Protein AF-A0A2V8E7Y7-F1 (afdb_monomer)

Foldseek 3Di:
DADPDDPDPVCVCVQCCLQFVDDLLVLCVPVVSVVLCLDPLLLLLLVQLLVLLLPDAQDALVNVVVSLVSSCVVRVDDDCSNVQSLCCQQRVDSDHDDCNPVQNVLRVQQPDDPPPPDHHGDHRNRSSVNNNVSSVPD

Structure (mmCIF, N/CA/C/O backbone):
data_AF-A0A2V8E7Y7-F1
#
_entry.id   AF-A0A2V8E7Y7-F1
#
loop_
_atom_site.group_PDB
_atom_site.id
_atom_site.type_symbol
_atom_site.label_atom_id
_atom_site.label_alt_id
_atom_site.label_comp_id
_atom_site.label_asym_id
_atom_site.label_entity_id
_atom_site.label_seq_id
_atom_site.pdbx_PDB_ins_code
_atom_site.Cartn_x
_atom_site.Cartn_y
_atom_site.Cartn_z
_atom_site.occupancy
_atom_site.B_iso_or_equiv
_atom_site.auth_seq_id
_atom_site.auth_comp_id
_atom_site.auth_asym_id
_atom_site.auth_atom_id
_atom_site.pdbx_PDB_model_num
ATOM 1 N N . MET A 1 1 ? -3.617 20.555 -4.715 1.00 31.09 1 MET A N 1
ATOM 2 C CA . MET A 1 1 ? -3.526 20.133 -6.127 1.00 31.09 1 MET A CA 1
ATOM 3 C C . MET A 1 1 ? -2.403 19.117 -6.220 1.00 31.09 1 MET A C 1
ATOM 5 O O . MET A 1 1 ? -1.253 19.508 -6.104 1.00 31.09 1 MET A O 1
ATOM 9 N N . ALA A 1 2 ? -2.713 17.821 -6.276 1.00 35.59 2 ALA A N 1
ATOM 10 C CA . ALA A 1 2 ? -1.677 16.796 -6.385 1.00 35.59 2 ALA A CA 1
ATOM 11 C C . ALA A 1 2 ? -1.238 16.724 -7.851 1.00 35.59 2 ALA A C 1
ATOM 13 O O . ALA A 1 2 ? -1.937 16.152 -8.683 1.00 35.59 2 ALA A O 1
ATOM 14 N N . THR A 1 3 ? -0.125 17.373 -8.180 1.00 45.22 3 THR A N 1
ATOM 15 C CA . THR A 1 3 ? 0.449 17.376 -9.525 1.00 45.22 3 THR A CA 1
ATOM 16 C C . THR A 1 3 ? 0.878 15.951 -9.899 1.00 45.22 3 THR A C 1
ATOM 18 O O . THR A 1 3 ? 1.788 15.335 -9.331 1.00 45.22 3 THR A O 1
ATOM 21 N N . SER A 1 4 ? 0.129 15.368 -10.832 1.00 62.03 4 SER A N 1
ATOM 22 C CA . SER A 1 4 ? 0.457 14.114 -11.512 1.00 62.03 4 SER A CA 1
ATOM 23 C C . SER A 1 4 ? 1.466 14.320 -12.647 1.00 62.03 4 SER A C 1
ATOM 25 O O . SER A 1 4 ? 1.899 13.342 -13.249 1.00 62.03 4 SER A O 1
ATOM 27 N N . SER A 1 5 ? 1.846 15.568 -12.932 1.00 71.69 5 SER A N 1
ATOM 28 C CA . SER A 1 5 ? 2.769 15.938 -13.998 1.00 71.69 5 SER A CA 1
ATOM 29 C C . SER A 1 5 ? 4.213 16.014 -13.508 1.00 71.69 5 SER A C 1
ATOM 31 O O . SER A 1 5 ? 4.491 16.410 -12.377 1.00 71.69 5 SER A O 1
ATOM 33 N N . VAL A 1 6 ? 5.123 15.631 -14.397 1.00 82.06 6 VAL A N 1
ATOM 34 C CA . VAL A 1 6 ? 6.537 15.998 -14.347 1.00 82.06 6 VAL A CA 1
ATOM 35 C C . VAL A 1 6 ? 6.772 17.048 -15.427 1.00 82.06 6 VAL A C 1
ATOM 37 O O . VAL A 1 6 ? 6.193 16.951 -16.508 1.00 82.06 6 VAL A O 1
ATOM 40 N N . ASP A 1 7 ? 7.611 18.036 -15.146 1.00 88.81 7 ASP A N 1
ATOM 41 C CA . ASP A 1 7 ? 7.967 19.082 -16.110 1.00 88.81 7 ASP A CA 1
ATOM 42 C C . ASP A 1 7 ? 9.131 18.637 -17.005 1.00 88.81 7 ASP A C 1
ATOM 44 O O . ASP A 1 7 ? 9.327 19.154 -18.105 1.00 88.81 7 ASP A O 1
ATOM 48 N N . ARG A 1 8 ? 9.927 17.668 -16.533 1.00 91.12 8 ARG A N 1
ATOM 49 C CA . ARG A 1 8 ? 11.122 17.166 -17.216 1.00 91.12 8 ARG A CA 1
ATOM 50 C C . ARG A 1 8 ? 11.255 15.649 -17.075 1.00 91.12 8 ARG A C 1
ATOM 52 O O . ARG A 1 8 ? 10.859 15.065 -16.069 1.00 91.12 8 ARG A O 1
ATOM 59 N N . LEU A 1 9 ? 11.846 15.006 -18.085 1.00 90.06 9 LEU A N 1
ATOM 60 C CA . LEU A 1 9 ? 12.013 13.544 -18.124 1.00 90.06 9 LEU A CA 1
ATOM 61 C C . LEU A 1 9 ? 12.900 13.003 -16.994 1.00 90.06 9 LEU A C 1
ATOM 63 O O . LEU A 1 9 ? 12.674 11.898 -16.509 1.00 90.06 9 LEU A O 1
ATOM 67 N N . ASP A 1 10 ? 13.875 13.783 -16.537 1.00 92.12 10 ASP A N 1
ATOM 68 C CA . ASP A 1 10 ? 14.760 13.432 -15.421 1.00 92.12 10 ASP A CA 1
ATOM 69 C C . ASP A 1 10 ? 14.038 13.370 -14.062 1.00 92.12 10 ASP A C 1
ATOM 71 O O . ASP A 1 10 ? 14.548 12.765 -13.123 1.00 92.12 10 ASP A O 1
ATOM 75 N N . GLN A 1 11 ? 12.825 13.919 -13.954 1.00 89.25 11 GLN A N 1
ATOM 76 C CA . GLN A 1 11 ? 11.987 13.817 -12.755 1.00 89.25 11 GLN A CA 1
ATOM 77 C C . GLN A 1 11 ? 11.196 12.497 -12.694 1.00 89.25 11 GLN A C 1
ATOM 79 O O . GLN A 1 11 ? 10.685 12.127 -11.632 1.00 89.25 11 GLN A O 1
ATOM 84 N N . VAL A 1 12 ? 11.089 11.768 -13.812 1.00 88.50 12 VAL A N 1
ATOM 85 C CA . VAL A 1 12 ? 10.313 10.520 -13.906 1.00 88.50 12 VAL A CA 1
ATOM 86 C C . VAL A 1 12 ? 10.813 9.444 -12.932 1.00 88.50 12 VAL A C 1
ATOM 88 O O . VAL A 1 12 ? 9.967 8.884 -12.231 1.00 88.50 12 VAL A O 1
ATOM 91 N N . PRO A 1 13 ? 12.129 9.159 -12.803 1.00 89.50 13 PRO A N 1
ATOM 92 C CA . PRO A 1 13 ? 12.611 8.122 -11.890 1.00 89.50 13 PRO A CA 1
ATOM 93 C C . PRO A 1 13 ? 12.171 8.354 -10.441 1.00 89.50 13 PRO A C 1
ATOM 95 O O . PRO A 1 13 ? 11.552 7.479 -9.837 1.00 89.50 13 PRO A O 1
ATOM 98 N N . ALA A 1 14 ? 12.379 9.565 -9.915 1.00 87.19 14 ALA A N 1
ATOM 99 C CA . ALA A 1 14 ? 11.959 9.918 -8.558 1.00 87.19 14 ALA A CA 1
ATOM 100 C C . ALA A 1 14 ? 10.438 9.780 -8.375 1.00 87.19 14 ALA A C 1
ATOM 102 O O . ALA A 1 14 ? 9.961 9.349 -7.324 1.00 87.19 14 ALA A O 1
ATOM 103 N N . ARG A 1 15 ? 9.656 10.099 -9.415 1.00 85.06 15 ARG A N 1
ATOM 104 C CA . ARG A 1 15 ? 8.194 9.999 -9.374 1.00 85.06 15 ARG A CA 1
ATOM 105 C C . ARG A 1 15 ? 7.687 8.556 -9.394 1.00 85.06 15 ARG A C 1
ATOM 107 O O . ARG A 1 15 ? 6.654 8.278 -8.779 1.00 85.06 15 ARG A O 1
ATOM 114 N N . LEU A 1 16 ? 8.394 7.665 -10.088 1.00 88.88 16 LEU A N 1
ATOM 115 C CA . LEU A 1 16 ? 8.059 6.246 -10.221 1.00 88.88 16 LEU A CA 1
ATOM 116 C C . LEU A 1 16 ? 8.693 5.361 -9.142 1.00 88.88 16 LEU A C 1
ATOM 118 O O . LEU A 1 16 ? 8.319 4.195 -9.042 1.00 88.88 16 LEU A O 1
ATOM 122 N N . ALA A 1 17 ? 9.570 5.902 -8.290 1.00 88.94 17 ALA A N 1
ATOM 123 C CA . ALA A 1 17 ? 10.242 5.166 -7.216 1.00 88.94 17 ALA A CA 1
ATOM 124 C C . ALA A 1 17 ? 9.279 4.330 -6.349 1.00 88.94 17 ALA A C 1
ATOM 126 O O . ALA A 1 17 ? 9.607 3.219 -5.953 1.00 88.94 17 ALA A O 1
ATOM 127 N N . LEU A 1 18 ? 8.042 4.793 -6.115 1.00 89.44 18 LEU A N 1
ATOM 128 C CA . LEU A 1 18 ? 7.025 4.041 -5.352 1.00 89.44 18 LEU A CA 1
ATOM 129 C C . LEU A 1 18 ? 6.656 2.666 -5.954 1.00 89.44 18 LEU A C 1
ATOM 131 O O . LEU A 1 18 ? 6.120 1.803 -5.251 1.00 89.44 18 LEU A O 1
ATOM 135 N N . LEU A 1 19 ? 6.876 2.472 -7.257 1.00 93.06 19 LEU A N 1
ATOM 136 C CA . LEU A 1 19 ? 6.605 1.209 -7.940 1.00 93.06 19 LEU A CA 1
ATOM 137 C C . LEU A 1 19 ? 7.687 0.171 -7.626 1.00 93.06 19 LEU A C 1
ATOM 139 O O . LEU A 1 19 ? 7.348 -0.994 -7.431 1.00 93.06 19 LEU A O 1
ATOM 143 N N . PHE A 1 20 ? 8.945 0.600 -7.517 1.00 92.12 20 PHE A N 1
ATOM 144 C CA . PHE A 1 20 ? 10.111 -0.288 -7.456 1.00 92.12 20 PHE A CA 1
ATOM 145 C C . PHE A 1 20 ? 10.764 -0.363 -6.068 1.00 92.12 20 PHE A C 1
ATOM 147 O O . PHE A 1 20 ? 11.315 -1.396 -5.708 1.00 92.12 20 PHE A O 1
ATOM 154 N N . GLU A 1 21 ? 10.671 0.695 -5.263 1.00 91.06 21 GLU A N 1
ATOM 155 C CA . GLU A 1 21 ? 11.365 0.841 -3.973 1.00 91.06 21 GLU A CA 1
ATOM 156 C C . GLU A 1 21 ? 10.418 0.670 -2.774 1.00 91.06 21 GLU A C 1
ATOM 158 O O . GLU A 1 21 ? 10.531 1.349 -1.753 1.00 91.06 21 GLU A O 1
ATOM 163 N N . TYR A 1 22 ? 9.415 -0.197 -2.896 1.00 95.31 22 TYR A N 1
ATOM 164 C CA . TYR A 1 22 ? 8.477 -0.425 -1.801 1.00 95.31 22 TYR A CA 1
ATOM 165 C C . TYR A 1 22 ? 9.124 -1.253 -0.678 1.00 95.31 22 TYR A C 1
ATOM 167 O O . TYR A 1 22 ? 9.464 -2.416 -0.886 1.00 95.31 22 TYR A O 1
ATOM 175 N N . SER A 1 23 ? 9.224 -0.676 0.523 1.00 95.94 23 SER A N 1
ATOM 176 C CA . SER A 1 23 ? 9.593 -1.378 1.760 1.00 95.94 23 SER A CA 1
ATOM 177 C C . SER A 1 23 ? 8.743 -0.862 2.925 1.00 95.94 23 SER A C 1
ATOM 179 O O . SER A 1 23 ? 8.836 0.324 3.260 1.00 95.94 23 SER A O 1
ATOM 181 N N . PRO A 1 24 ? 7.924 -1.720 3.563 1.00 96.62 24 PRO A N 1
ATOM 182 C CA . PRO A 1 24 ? 7.147 -1.318 4.727 1.00 96.62 24 PRO A CA 1
ATOM 183 C C . PRO A 1 24 ? 8.042 -0.977 5.928 1.00 96.62 24 PRO A C 1
ATOM 185 O O . PRO A 1 24 ? 7.701 -0.079 6.691 1.00 96.62 24 PRO A O 1
ATOM 188 N N . GLU A 1 25 ? 9.207 -1.611 6.072 1.00 96.50 25 GLU A N 1
ATOM 189 C CA . GLU A 1 25 ? 10.178 -1.326 7.136 1.00 96.50 25 GLU A CA 1
ATOM 190 C C . GLU A 1 25 ? 10.754 0.085 6.988 1.00 96.50 25 GLU A C 1
ATOM 192 O O . GLU A 1 25 ? 10.751 0.866 7.940 1.00 96.50 25 GLU A O 1
ATOM 197 N N . ALA A 1 26 ? 11.178 0.452 5.773 1.00 95.62 26 ALA A N 1
ATOM 198 C CA . ALA A 1 26 ? 11.651 1.801 5.485 1.00 95.62 26 ALA A CA 1
ATOM 199 C C . ALA A 1 26 ? 10.531 2.835 5.685 1.00 95.62 26 ALA A C 1
ATOM 201 O O . ALA A 1 26 ? 10.769 3.881 6.287 1.00 95.62 26 ALA A O 1
ATOM 202 N N . THR A 1 27 ? 9.296 2.531 5.263 1.00 95.88 27 THR A N 1
ATOM 203 C CA . THR A 1 27 ? 8.130 3.395 5.517 1.00 95.88 27 THR A CA 1
ATOM 204 C C . THR A 1 27 ? 7.882 3.599 7.014 1.00 95.88 27 THR A C 1
ATOM 206 O O . THR A 1 27 ? 7.644 4.725 7.444 1.00 95.88 27 THR A O 1
ATOM 209 N N . LEU A 1 28 ? 7.958 2.535 7.816 1.00 96.62 28 LEU A N 1
ATOM 210 C CA . LEU A 1 28 ? 7.726 2.580 9.261 1.00 96.62 28 LEU A CA 1
ATOM 211 C C . LEU A 1 28 ? 8.916 3.137 10.058 1.00 96.62 28 LEU A C 1
ATOM 213 O O . LEU A 1 28 ? 8.759 3.389 11.252 1.00 96.62 28 LEU A O 1
ATOM 217 N N . SER A 1 29 ? 10.079 3.366 9.443 1.00 95.75 29 SER A N 1
ATOM 218 C CA . SER A 1 29 ? 11.204 4.056 10.093 1.00 95.75 29 SER A CA 1
ATOM 219 C C . SER A 1 29 ? 10.980 5.566 10.274 1.00 95.75 29 SER A C 1
ATOM 221 O O . SER A 1 29 ? 11.595 6.166 11.156 1.00 95.75 29 SER A O 1
ATOM 223 N N . ASP A 1 30 ? 10.072 6.187 9.504 1.00 96.12 30 ASP A N 1
ATOM 224 C CA . ASP A 1 30 ? 9.623 7.557 9.781 1.00 96.12 30 ASP A CA 1
ATOM 225 C C . ASP A 1 30 ? 8.758 7.535 11.044 1.00 96.12 30 ASP A C 1
ATOM 227 O O . ASP A 1 30 ? 7.681 6.938 11.057 1.00 96.12 30 ASP A O 1
ATOM 231 N N . ALA A 1 31 ? 9.221 8.205 12.102 1.00 95.88 31 ALA A N 1
ATOM 232 C CA . ALA A 1 31 ? 8.573 8.203 13.409 1.00 95.88 31 ALA A CA 1
ATOM 233 C C . ALA A 1 31 ? 7.094 8.624 13.357 1.00 95.88 31 ALA A C 1
ATOM 235 O O . ALA A 1 31 ? 6.269 7.997 14.020 1.00 95.88 31 ALA A O 1
ATOM 236 N N . ARG A 1 32 ? 6.741 9.623 12.536 1.00 95.38 32 ARG A N 1
ATOM 237 C CA . ARG A 1 32 ? 5.358 10.123 12.435 1.00 95.38 32 ARG A CA 1
ATOM 238 C C . ARG A 1 32 ? 4.455 9.100 11.762 1.00 95.38 32 ARG A C 1
ATOM 240 O O . ARG A 1 32 ? 3.353 8.845 12.235 1.00 95.38 32 ARG A O 1
ATOM 247 N N . VAL A 1 33 ? 4.939 8.487 10.679 1.00 96.38 33 VAL A N 1
ATOM 248 C CA . VAL A 1 33 ? 4.208 7.414 9.988 1.00 96.38 33 VAL A CA 1
ATOM 249 C C . VAL A 1 33 ? 4.064 6.206 10.908 1.00 96.38 33 VAL A C 1
ATOM 251 O O . VAL A 1 33 ? 2.984 5.638 11.020 1.00 96.38 33 VAL A O 1
ATOM 254 N N . SER A 1 34 ? 5.135 5.841 11.610 1.00 96.75 34 SER A N 1
ATOM 255 C CA . SER A 1 34 ? 5.148 4.753 12.586 1.00 96.75 34 SER A CA 1
ATOM 256 C C . SER A 1 34 ? 4.113 4.947 13.693 1.00 96.75 34 SER A C 1
ATOM 258 O O . SER A 1 34 ? 3.402 4.007 14.043 1.00 96.75 34 SER A O 1
ATOM 260 N N . GLU A 1 35 ? 4.034 6.150 14.260 1.00 96.38 35 GLU A N 1
ATOM 261 C CA . GLU A 1 35 ? 3.090 6.490 15.323 1.00 96.38 35 GLU A CA 1
ATOM 262 C C . GLU A 1 35 ? 1.642 6.440 14.816 1.00 96.38 35 GLU A C 1
ATOM 264 O O . GLU A 1 35 ? 0.812 5.748 15.408 1.00 96.38 35 GLU A O 1
ATOM 269 N N . GLU A 1 36 ? 1.355 7.075 13.673 1.00 95.75 36 GLU A N 1
ATOM 270 C CA . GLU A 1 36 ? 0.019 7.077 13.059 1.00 95.75 36 GLU A CA 1
ATOM 271 C C . GLU A 1 36 ? -0.444 5.652 12.715 1.00 95.75 36 GLU A C 1
ATOM 273 O O . GLU A 1 36 ? -1.556 5.247 13.070 1.00 95.75 36 GLU A O 1
ATOM 278 N N . MET A 1 37 ? 0.424 4.852 12.091 1.00 97.69 37 MET A N 1
ATOM 279 C CA . MET A 1 37 ? 0.096 3.490 11.661 1.00 97.69 37 MET A CA 1
ATOM 280 C C . MET A 1 37 ? -0.005 2.487 12.813 1.00 97.69 37 MET A C 1
ATOM 282 O O . MET A 1 37 ? -0.603 1.426 12.632 1.00 97.69 37 MET A O 1
ATOM 286 N N . ARG A 1 38 ? 0.538 2.806 13.997 1.00 96.19 38 ARG A N 1
ATOM 287 C CA . ARG A 1 38 ? 0.391 1.973 15.200 1.00 96.19 38 ARG A CA 1
ATOM 288 C C . ARG A 1 38 ? -0.857 2.280 16.017 1.00 96.19 38 ARG A C 1
ATOM 290 O O . ARG A 1 38 ? -1.137 1.532 16.953 1.00 96.19 38 ARG A O 1
ATOM 297 N N . THR A 1 39 ? -1.638 3.293 15.658 1.00 97.69 39 THR A N 1
ATOM 298 C CA . THR A 1 39 ? -2.968 3.481 16.250 1.00 97.69 39 THR A CA 1
ATOM 299 C C . THR A 1 39 ? -3.877 2.290 15.928 1.00 97.69 39 THR A C 1
ATOM 301 O O . THR A 1 39 ? -3.785 1.702 14.848 1.00 97.69 39 THR A O 1
ATOM 304 N N . GLU A 1 40 ? -4.771 1.924 16.852 1.00 97.12 40 GLU A N 1
ATOM 305 C CA . GLU A 1 40 ? -5.716 0.817 16.627 1.00 97.12 40 GLU A CA 1
ATOM 306 C C . GLU A 1 40 ? -6.513 1.000 15.319 1.00 97.12 40 GLU A C 1
ATOM 308 O O . GLU A 1 40 ? -6.505 0.065 14.511 1.00 97.12 40 GLU A O 1
ATOM 313 N N . PRO A 1 41 ? -7.092 2.188 15.024 1.00 96.94 41 PRO A N 1
ATOM 314 C CA . PRO A 1 41 ? -7.898 2.362 13.820 1.00 96.94 41 PRO A CA 1
ATOM 315 C C . PRO A 1 41 ? -7.109 2.110 12.534 1.00 96.94 41 PRO A C 1
ATOM 317 O O . PRO A 1 41 ? -7.615 1.467 11.612 1.00 96.94 41 PRO A O 1
ATOM 320 N N . ALA A 1 42 ? -5.857 2.578 12.470 1.00 98.12 42 ALA A N 1
ATOM 321 C CA . ALA A 1 42 ? -5.001 2.379 11.307 1.00 98.12 42 ALA A CA 1
ATOM 322 C C . ALA A 1 42 ? -4.626 0.902 11.132 1.00 98.12 42 ALA A C 1
ATOM 324 O O . ALA A 1 42 ? -4.756 0.361 10.031 1.00 98.12 42 ALA A O 1
ATOM 325 N N . GLN A 1 43 ? -4.228 0.223 12.214 1.00 98.31 43 GLN A N 1
ATOM 326 C CA . GLN A 1 43 ? -3.908 -1.205 12.168 1.00 98.31 43 GLN A CA 1
ATOM 327 C C . GLN A 1 43 ? -5.115 -2.043 11.741 1.00 98.31 43 GLN A C 1
ATOM 329 O O . GLN A 1 43 ? -4.973 -2.989 10.967 1.00 98.31 43 GLN A O 1
ATOM 334 N N . THR A 1 44 ? -6.310 -1.707 12.219 1.00 98.25 44 THR A N 1
ATOM 335 C CA . THR A 1 44 ? -7.538 -2.419 11.863 1.00 98.25 44 THR A CA 1
ATOM 336 C C . THR A 1 44 ? -7.912 -2.203 10.395 1.00 98.25 44 THR A C 1
ATOM 338 O O . THR A 1 44 ? -8.198 -3.180 9.706 1.00 98.25 44 THR A O 1
ATOM 341 N N . VAL A 1 45 ? -7.762 -0.990 9.850 1.00 98.75 45 VAL A N 1
ATOM 342 C CA . VAL A 1 45 ? -7.903 -0.739 8.400 1.00 98.75 45 VAL A CA 1
ATOM 343 C C . VAL A 1 45 ? -6.922 -1.564 7.571 1.00 98.75 45 VAL A C 1
ATOM 345 O O . VAL A 1 45 ? -7.333 -2.195 6.598 1.00 98.75 45 VAL A O 1
ATOM 348 N N . VAL A 1 46 ? -5.638 -1.591 7.936 1.00 98.44 46 VAL A N 1
ATOM 349 C CA . VAL A 1 46 ? -4.622 -2.313 7.151 1.00 98.44 46 VAL A CA 1
ATOM 350 C C . VAL A 1 46 ? -4.797 -3.830 7.248 1.00 98.44 46 VAL A C 1
ATOM 352 O O . VAL A 1 46 ? -4.643 -4.526 6.244 1.00 98.44 46 VAL A O 1
ATOM 355 N N . ARG A 1 47 ? -5.174 -4.354 8.420 1.00 98.44 47 ARG A N 1
ATOM 356 C CA . ARG A 1 47 ? -5.480 -5.782 8.596 1.00 98.44 47 ARG A CA 1
ATOM 357 C C . ARG A 1 47 ? -6.692 -6.203 7.771 1.00 98.44 47 ARG A C 1
ATOM 359 O O . ARG A 1 47 ? -6.603 -7.197 7.054 1.00 98.44 47 ARG A O 1
ATOM 366 N N . GLU A 1 48 ? -7.782 -5.439 7.816 1.00 98.44 48 GLU A N 1
ATOM 367 C CA . GLU A 1 48 ? -8.965 -5.714 6.994 1.00 98.44 48 GLU A CA 1
ATOM 368 C C . GLU A 1 48 ? -8.646 -5.611 5.500 1.00 98.44 48 GLU A C 1
ATOM 370 O O . GLU A 1 48 ? -9.034 -6.483 4.726 1.00 98.44 48 GLU A O 1
ATOM 375 N N . LEU A 1 49 ? -7.867 -4.605 5.088 1.00 98.62 49 LEU A N 1
ATOM 376 C CA . LEU A 1 49 ? -7.401 -4.481 3.709 1.00 98.62 49 LEU A CA 1
ATOM 377 C C . LEU A 1 49 ? -6.630 -5.731 3.267 1.00 98.62 49 LEU A C 1
ATOM 379 O O . LEU A 1 49 ? -6.963 -6.312 2.237 1.00 98.62 49 LEU A O 1
ATOM 383 N N . ALA A 1 50 ? -5.636 -6.174 4.040 1.00 98.44 50 ALA A N 1
ATOM 384 C CA . ALA A 1 50 ? -4.850 -7.362 3.710 1.00 98.44 50 ALA A CA 1
ATOM 385 C C . ALA A 1 50 ? -5.734 -8.615 3.582 1.00 98.44 50 ALA A C 1
ATOM 387 O O . ALA A 1 50 ? -5.570 -9.388 2.637 1.00 98.44 50 ALA A O 1
ATOM 388 N N . GLN A 1 51 ? -6.719 -8.785 4.471 1.00 97.75 51 GLN A N 1
ATOM 389 C CA . GLN A 1 51 ? -7.678 -9.890 4.394 1.00 97.75 51 GLN A CA 1
ATOM 390 C C . GLN A 1 51 ? -8.536 -9.840 3.122 1.00 97.75 51 GLN A C 1
ATOM 392 O O . GLN A 1 51 ? -8.705 -10.871 2.465 1.00 97.75 51 GLN A O 1
ATOM 397 N N . GLN A 1 52 ? -9.045 -8.662 2.739 1.00 96.81 52 GLN A N 1
ATOM 398 C CA . GLN A 1 52 ? -9.808 -8.504 1.495 1.00 96.81 52 GLN A CA 1
ATOM 399 C C . GLN A 1 52 ? -8.936 -8.790 0.263 1.00 96.81 52 GLN A C 1
ATOM 401 O O . GLN A 1 52 ? -9.350 -9.508 -0.654 1.00 96.81 52 GLN A O 1
ATOM 406 N N . LEU A 1 53 ? -7.703 -8.276 0.239 1.00 97.81 53 LEU A N 1
ATOM 407 C CA . LEU A 1 53 ? -6.814 -8.424 -0.914 1.00 97.81 53 LEU A CA 1
ATOM 408 C C . LEU A 1 53 ? -6.257 -9.842 -1.075 1.00 97.81 53 LEU A C 1
ATOM 410 O O . LEU A 1 53 ? -6.020 -10.263 -2.208 1.00 97.81 53 LEU A O 1
ATOM 414 N N . ALA A 1 54 ? -6.112 -10.609 0.011 1.00 96.44 54 ALA A N 1
ATOM 415 C CA . ALA A 1 54 ? -5.632 -11.994 -0.028 1.00 96.44 54 ALA A CA 1
ATOM 416 C C . ALA A 1 54 ? -6.451 -12.890 -0.975 1.00 96.44 54 ALA A C 1
ATOM 418 O O . ALA A 1 54 ? -5.909 -13.809 -1.587 1.00 96.44 54 ALA A O 1
ATOM 419 N N . ARG A 1 55 ? -7.751 -12.602 -1.125 1.00 90.06 55 ARG A N 1
ATOM 420 C CA . ARG A 1 55 ? -8.691 -13.369 -1.962 1.00 90.06 55 ARG A CA 1
ATOM 421 C C . ARG A 1 55 ? -9.094 -12.650 -3.251 1.00 90.06 55 ARG A C 1
ATOM 423 O O . ARG A 1 55 ? -9.775 -13.239 -4.083 1.00 90.06 55 ARG A O 1
ATOM 430 N N . SER A 1 56 ? -8.684 -11.396 -3.424 1.00 91.75 56 SER A N 1
ATOM 431 C CA . SER A 1 56 ? -9.107 -10.561 -4.552 1.00 91.75 56 SER A CA 1
ATOM 432 C C . SER A 1 56 ? -8.140 -10.678 -5.723 1.00 91.75 56 SER A C 1
ATOM 434 O O . SER A 1 56 ? -6.934 -10.649 -5.486 1.00 91.75 56 SER A O 1
ATOM 436 N N . PRO A 1 57 ? -8.598 -10.763 -6.984 1.00 94.88 57 PRO A N 1
ATOM 437 C CA . PRO A 1 57 ? -7.703 -10.656 -8.138 1.00 94.88 57 PRO A CA 1
ATOM 438 C C . PRO A 1 57 ? -6.977 -9.297 -8.154 1.00 94.88 57 PRO A C 1
ATOM 440 O O . PRO A 1 57 ? -7.303 -8.405 -7.368 1.00 94.88 57 PRO A O 1
ATOM 443 N N . ARG A 1 58 ? -6.016 -9.127 -9.075 1.00 96.56 58 ARG A N 1
ATOM 444 C CA . ARG A 1 58 ? -5.329 -7.843 -9.291 1.00 96.56 58 ARG A CA 1
ATOM 445 C C . ARG A 1 58 ? -6.344 -6.705 -9.422 1.00 96.56 58 ARG A C 1
ATOM 447 O O . ARG A 1 58 ? -7.405 -6.859 -10.044 1.00 96.56 58 ARG A O 1
ATOM 454 N N . LE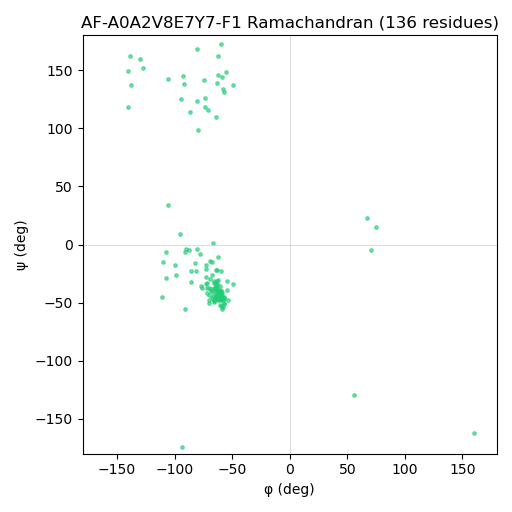U A 1 59 ? -6.039 -5.593 -8.772 1.00 98.00 59 LEU A N 1
ATOM 455 C CA . LEU A 1 59 ? -6.934 -4.463 -8.625 1.00 98.00 59 LEU A CA 1
ATOM 456 C C . LEU A 1 59 ? -6.916 -3.602 -9.885 1.00 98.00 59 LEU A C 1
ATOM 458 O O . LEU A 1 59 ? -5.890 -3.064 -10.291 1.00 98.00 59 LEU A O 1
ATOM 462 N N . ASP A 1 60 ? -8.095 -3.404 -10.459 1.00 97.38 60 ASP A N 1
ATOM 463 C CA . ASP A 1 60 ? -8.390 -2.231 -11.269 1.00 97.38 60 ASP A CA 1
ATOM 464 C C . ASP A 1 60 ? -9.039 -1.148 -10.385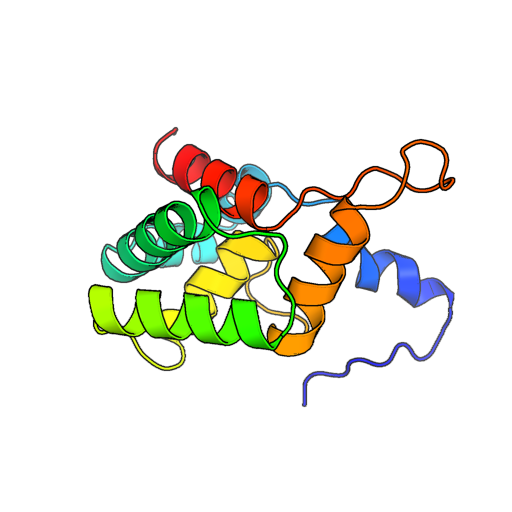 1.00 97.38 60 ASP A C 1
ATOM 466 O O . ASP A 1 60 ? -9.132 -1.275 -9.159 1.00 97.38 60 ASP A O 1
ATOM 470 N N . ARG A 1 61 ? -9.480 -0.045 -11.000 1.00 97.06 61 ARG A N 1
ATOM 471 C CA . ARG A 1 61 ? -10.111 1.061 -10.268 1.00 97.06 61 ARG A CA 1
ATOM 472 C C . ARG A 1 61 ? -11.401 0.627 -9.566 1.00 97.06 61 ARG A C 1
ATOM 474 O O . ARG A 1 61 ? -11.664 1.078 -8.454 1.00 97.06 61 ARG A O 1
ATOM 481 N N . GLU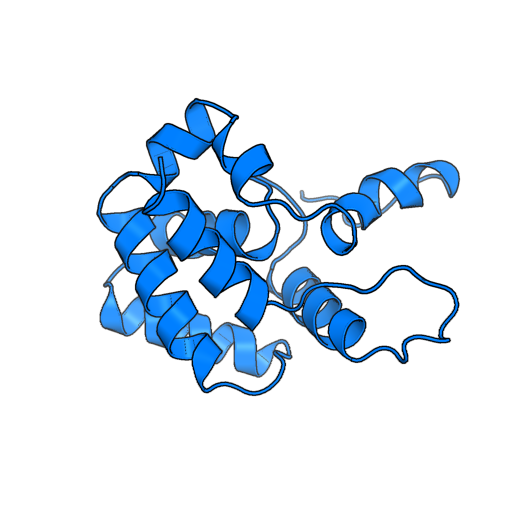 A 1 62 ? -12.215 -0.201 -10.211 1.00 97.69 62 GLU A N 1
ATOM 482 C CA . GLU A 1 62 ? -13.500 -0.642 -9.669 1.00 97.69 62 GLU A CA 1
ATOM 483 C C . GLU A 1 62 ? -13.285 -1.594 -8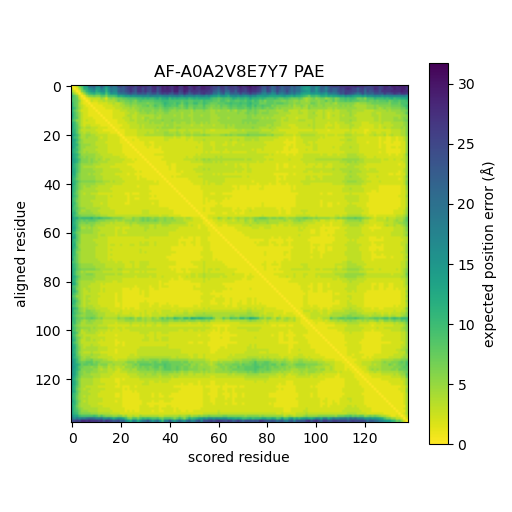.492 1.00 97.69 62 GLU A C 1
ATOM 485 O O . GLU A 1 62 ? -13.822 -1.368 -7.408 1.00 97.69 62 GLU A O 1
ATOM 490 N N . ARG A 1 63 ? -12.407 -2.586 -8.663 1.00 97.75 63 ARG A N 1
ATOM 491 C CA . ARG A 1 63 ? -12.021 -3.542 -7.620 1.00 97.75 63 ARG A CA 1
ATOM 492 C C . ARG A 1 63 ? -11.383 -2.853 -6.424 1.00 97.75 63 ARG A C 1
ATOM 494 O O . ARG A 1 63 ? -11.717 -3.189 -5.291 1.00 97.75 63 ARG A O 1
ATOM 501 N N . PHE A 1 64 ? -1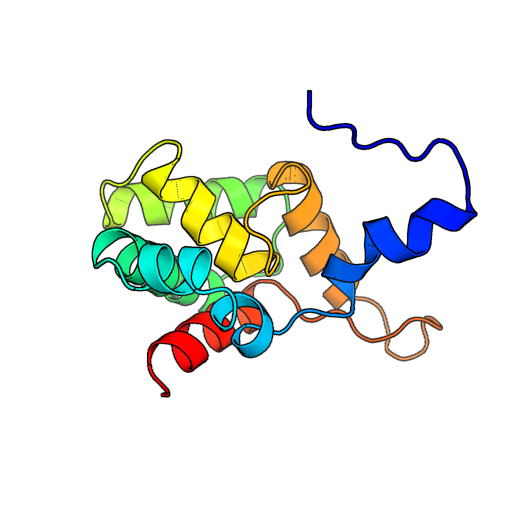0.515 -1.863 -6.649 1.00 98.06 64 PHE A N 1
ATOM 502 C CA . PHE A 1 64 ? -9.939 -1.075 -5.559 1.00 98.06 64 PHE A CA 1
ATOM 503 C C . PHE A 1 64 ? -11.024 -0.342 -4.760 1.00 98.06 64 PHE A C 1
ATOM 505 O O . PHE A 1 64 ? -11.052 -0.430 -3.531 1.00 98.06 64 PHE A O 1
ATOM 512 N N . ARG A 1 65 ? -11.954 0.339 -5.440 1.00 97.50 65 ARG A N 1
ATOM 513 C CA . ARG A 1 65 ? -13.071 1.027 -4.777 1.00 97.50 65 ARG A CA 1
ATOM 514 C C . ARG A 1 65 ? -13.982 0.051 -4.032 1.00 97.50 65 ARG A C 1
ATOM 516 O O . ARG A 1 65 ? -14.408 0.362 -2.923 1.00 97.50 65 ARG A O 1
ATOM 523 N N . GLY A 1 66 ? -14.242 -1.123 -4.607 1.00 97.88 66 GLY A N 1
ATOM 524 C CA . GLY A 1 66 ? -14.963 -2.216 -3.955 1.00 97.88 66 GLY A CA 1
ATOM 525 C C . GLY A 1 66 ? -14.279 -2.654 -2.660 1.00 97.88 66 GLY A C 1
ATOM 526 O O . GLY A 1 66 ? -14.887 -2.590 -1.596 1.00 97.88 66 GLY A O 1
ATOM 527 N N . ALA A 1 67 ? -12.985 -2.980 -2.720 1.00 98.06 67 ALA A N 1
ATOM 528 C CA . ALA A 1 67 ? -12.203 -3.369 -1.549 1.00 98.06 67 ALA A CA 1
ATOM 529 C C . ALA A 1 67 ? -12.175 -2.269 -0.471 1.00 98.06 67 ALA A C 1
ATOM 531 O O . ALA A 1 67 ? -12.387 -2.551 0.706 1.00 98.06 67 ALA A O 1
ATOM 532 N N . ALA A 1 68 ? -11.985 -1.001 -0.851 1.00 98.00 68 ALA A N 1
ATOM 533 C CA . ALA A 1 68 ? -12.010 0.117 0.093 1.00 98.00 68 ALA A CA 1
ATOM 534 C C . ALA A 1 68 ? -13.390 0.300 0.754 1.00 98.00 68 ALA A C 1
ATOM 536 O O . ALA A 1 68 ? -13.470 0.627 1.940 1.00 98.00 68 ALA A O 1
ATOM 537 N N . ASN A 1 69 ? -14.480 0.065 0.016 1.00 98.25 69 ASN A N 1
ATOM 538 C CA . ASN A 1 69 ? -15.838 0.103 0.558 1.00 98.25 69 ASN A CA 1
ATOM 539 C C . ASN A 1 69 ? -16.109 -1.046 1.540 1.00 98.25 69 ASN A C 1
ATOM 541 O O . ASN A 1 69 ? -16.749 -0.808 2.564 1.00 98.25 69 ASN A O 1
ATOM 545 N N . GLU A 1 70 ? -15.600 -2.248 1.269 1.00 98.12 70 GLU A N 1
ATOM 546 C CA . GLU A 1 70 ? -15.678 -3.385 2.195 1.00 98.12 70 GLU A CA 1
ATOM 547 C C . GLU A 1 70 ? -14.896 -3.108 3.484 1.00 98.12 70 GLU A C 1
ATOM 549 O O . GLU A 1 70 ? -15.422 -3.272 4.586 1.00 98.12 70 GLU A O 1
ATOM 554 N N . VAL A 1 71 ? -13.669 -2.586 3.372 1.00 98.31 71 VAL A N 1
ATOM 555 C CA . VAL A 1 71 ? -12.869 -2.181 4.540 1.00 98.31 71 VAL A CA 1
ATOM 556 C C . VAL A 1 71 ? -13.590 -1.092 5.339 1.00 98.31 71 VAL A C 1
ATOM 558 O O . VAL A 1 71 ? -13.674 -1.175 6.564 1.00 98.31 71 VAL A O 1
ATOM 561 N N . ARG A 1 72 ? -14.186 -0.097 4.673 1.00 98.50 72 ARG A N 1
ATOM 562 C CA . ARG A 1 72 ? -15.033 0.915 5.326 1.00 98.50 72 ARG A CA 1
ATOM 563 C C . ARG A 1 72 ? -16.194 0.283 6.092 1.00 98.50 72 ARG A C 1
ATOM 565 O O . ARG A 1 72 ? -16.473 0.711 7.208 1.00 98.50 72 ARG A O 1
ATOM 572 N N . ALA A 1 73 ? -16.885 -0.688 5.498 1.00 98.31 73 ALA A N 1
ATOM 573 C CA . ALA A 1 73 ? -18.033 -1.343 6.120 1.00 98.31 73 ALA A CA 1
ATOM 574 C C . ALA A 1 73 ? -17.632 -2.133 7.375 1.00 98.31 73 ALA A C 1
ATOM 576 O O . ALA A 1 73 ? -18.339 -2.079 8.377 1.00 98.31 73 ALA A O 1
ATOM 577 N N . ARG A 1 74 ? -16.477 -2.807 7.342 1.00 97.88 74 ARG A N 1
ATOM 578 C CA . ARG A 1 74 ? -15.970 -3.621 8.459 1.00 97.88 74 ARG A CA 1
ATOM 579 C C . ARG A 1 74 ? -15.365 -2.803 9.592 1.00 97.88 74 ARG A C 1
ATOM 581 O O . ARG A 1 74 ? -15.502 -3.171 10.750 1.00 97.88 74 ARG A O 1
ATOM 588 N N . THR A 1 75 ? -14.702 -1.698 9.262 1.00 98.06 75 THR A N 1
ATOM 589 C CA . THR A 1 75 ? -13.955 -0.892 10.245 1.00 98.06 75 THR A CA 1
ATOM 590 C C . THR A 1 75 ? -14.708 0.340 10.737 1.00 98.06 75 THR A C 1
ATOM 592 O O . THR A 1 75 ? -14.310 0.951 11.725 1.00 98.06 75 THR A O 1
ATOM 595 N N . GLY A 1 76 ? -15.748 0.774 10.020 1.00 98.12 76 GLY A N 1
ATOM 596 C CA . GLY A 1 76 ? -16.439 2.042 10.266 1.00 98.12 76 GLY A CA 1
ATOM 597 C C . GLY A 1 76 ? -15.626 3.295 9.904 1.00 98.12 76 GLY A C 1
ATOM 598 O O . GLY A 1 76 ? -16.169 4.402 9.962 1.00 98.12 76 GLY A O 1
ATOM 599 N N . GLN A 1 77 ? -14.360 3.151 9.491 1.00 98.44 77 GLN A N 1
ATOM 600 C CA . GLN A 1 77 ? -13.457 4.266 9.196 1.00 98.44 77 GLN A CA 1
ATOM 601 C C . GLN A 1 77 ? -13.806 4.944 7.870 1.00 98.44 77 GLN A C 1
ATOM 603 O O . GLN A 1 77 ? -14.155 4.287 6.890 1.00 98.44 77 GLN A O 1
ATOM 608 N N . LYS A 1 78 ? -13.698 6.277 7.807 1.00 97.75 78 LYS A N 1
ATOM 609 C CA . LYS A 1 78 ? -14.071 7.088 6.631 1.00 97.75 78 LYS A CA 1
ATOM 610 C C . LYS A 1 78 ? -13.056 8.199 6.363 1.00 97.75 78 LYS A C 1
ATOM 612 O O . LYS A 1 78 ? -12.280 8.579 7.237 1.00 97.75 78 LYS A O 1
ATOM 617 N N . GLY A 1 79 ? -13.087 8.752 5.148 1.00 97.06 79 GLY A N 1
ATOM 618 C CA . GLY A 1 79 ? -12.251 9.894 4.766 1.00 97.06 79 GLY A CA 1
ATOM 619 C C . GLY A 1 79 ? -10.764 9.612 4.985 1.00 97.06 79 GLY A C 1
ATOM 620 O O . GLY A 1 79 ? -10.261 8.572 4.559 1.00 97.06 79 GLY A O 1
ATOM 621 N N . ARG A 1 80 ? -10.066 10.519 5.678 1.00 96.38 80 ARG A N 1
ATOM 622 C CA . ARG A 1 80 ? -8.634 10.361 5.972 1.00 96.38 80 ARG A CA 1
ATOM 623 C C . ARG A 1 80 ? -8.342 9.092 6.781 1.00 96.38 80 ARG A C 1
ATOM 625 O O . ARG A 1 80 ? -7.411 8.383 6.423 1.00 96.38 80 ARG A O 1
ATOM 632 N N . ALA A 1 81 ? -9.150 8.771 7.793 1.00 97.62 81 ALA A N 1
ATOM 633 C CA . ALA A 1 81 ? -8.925 7.613 8.665 1.00 97.62 81 ALA A CA 1
ATOM 634 C C . ALA A 1 81 ? -8.998 6.263 7.924 1.00 97.62 81 ALA A C 1
ATOM 636 O O . ALA A 1 81 ? -8.421 5.282 8.373 1.00 97.62 81 ALA A O 1
ATOM 637 N N . LEU A 1 82 ? -9.669 6.220 6.768 1.00 98.44 82 LEU A N 1
ATOM 638 C CA . LEU A 1 82 ? -9.692 5.056 5.881 1.00 98.44 82 LEU A CA 1
ATOM 639 C C . LEU A 1 82 ? -8.572 5.114 4.836 1.00 98.44 82 LEU A C 1
ATOM 641 O O . LEU A 1 82 ? -7.785 4.184 4.694 1.00 98.44 82 LEU A O 1
ATOM 645 N N . PHE A 1 83 ? -8.509 6.204 4.070 1.00 98.06 83 PHE A N 1
ATOM 646 C CA . PHE A 1 83 ? -7.664 6.255 2.877 1.00 98.06 83 PHE A CA 1
ATOM 647 C C . PHE A 1 83 ? -6.196 6.556 3.172 1.00 98.06 83 PHE A C 1
ATOM 649 O O . PHE A 1 83 ? -5.344 6.205 2.357 1.00 98.06 83 PHE A O 1
ATOM 656 N N . HIS A 1 84 ? -5.875 7.184 4.306 1.00 97.81 84 HIS A N 1
ATOM 657 C CA . HIS A 1 84 ? -4.483 7.424 4.672 1.00 97.81 84 HIS A CA 1
ATOM 658 C C . HIS A 1 84 ? -3.757 6.120 5.056 1.00 97.81 84 HIS A C 1
ATOM 660 O O . HIS A 1 84 ? -2.742 5.836 4.419 1.00 97.81 84 HIS A O 1
ATOM 666 N N .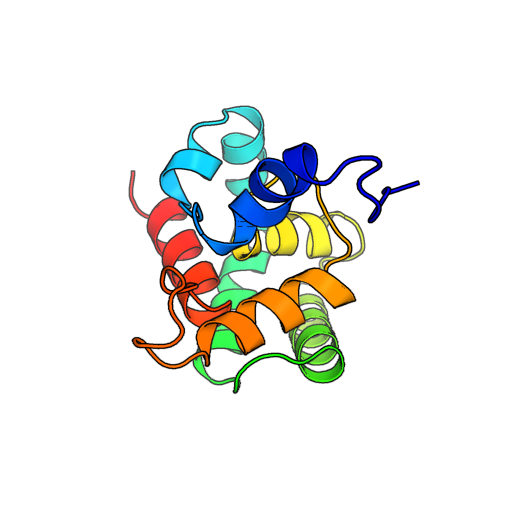 PRO A 1 85 ? -4.287 5.253 5.946 1.00 98.38 85 PRO A N 1
ATOM 667 C CA . PRO A 1 85 ? -3.658 3.958 6.213 1.00 98.38 85 PRO A CA 1
ATOM 668 C C . PRO A 1 85 ? -3.543 3.069 4.967 1.00 98.38 85 PRO A C 1
ATOM 670 O O . PRO A 1 85 ? -2.498 2.465 4.743 1.00 98.38 85 PRO A O 1
ATOM 673 N N . ILE A 1 86 ? -4.571 3.042 4.105 1.00 98.44 86 ILE A N 1
ATOM 674 C CA . ILE A 1 86 ? -4.525 2.318 2.819 1.00 98.44 86 ILE A CA 1
ATOM 675 C C . ILE A 1 86 ? -3.393 2.847 1.932 1.00 98.44 86 ILE A C 1
ATOM 677 O O . ILE A 1 86 ? -2.650 2.065 1.341 1.00 98.44 86 ILE A O 1
ATOM 681 N N . ARG A 1 87 ? -3.243 4.174 1.832 1.00 97.94 87 ARG A N 1
ATOM 682 C CA . ARG A 1 87 ? -2.168 4.799 1.058 1.00 97.94 87 ARG A CA 1
ATOM 683 C C . ARG A 1 87 ? -0.808 4.355 1.569 1.00 97.94 87 ARG A C 1
ATOM 685 O O . ARG A 1 87 ? -0.021 3.834 0.787 1.00 97.94 87 ARG A O 1
ATOM 692 N N . VAL A 1 88 ? -0.549 4.541 2.860 1.00 97.94 88 VAL A N 1
ATOM 693 C CA . VAL A 1 88 ? 0.741 4.187 3.454 1.00 97.94 88 VAL A CA 1
ATOM 694 C C . VAL A 1 88 ? 1.036 2.706 3.216 1.00 97.94 88 VAL A C 1
ATOM 696 O O . VAL A 1 88 ? 2.107 2.381 2.710 1.00 97.94 88 VAL A O 1
ATOM 699 N N . ALA A 1 89 ? 0.058 1.831 3.460 1.00 98.12 89 ALA A N 1
ATOM 700 C CA . ALA A 1 89 ? 0.221 0.390 3.311 1.00 98.12 89 ALA A CA 1
ATO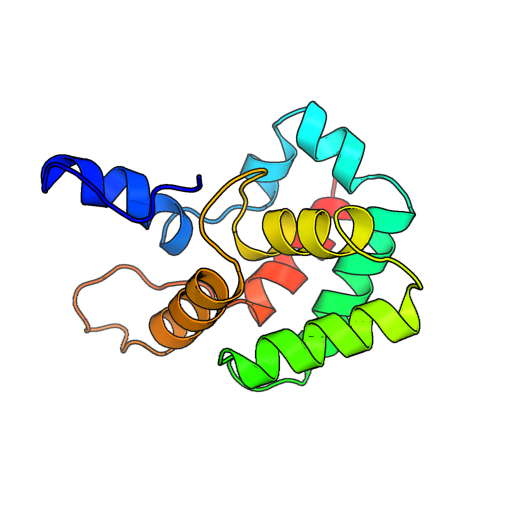M 701 C C . ALA A 1 89 ? 0.452 -0.080 1.867 1.00 98.12 89 ALA A C 1
ATOM 703 O O . ALA A 1 89 ? 1.146 -1.064 1.654 1.00 98.12 89 ALA A O 1
ATOM 704 N N . LEU A 1 90 ? -0.123 0.581 0.858 1.00 97.88 90 LEU A N 1
ATOM 705 C CA . LEU A 1 90 ? 0.002 0.132 -0.536 1.00 97.88 90 LEU A CA 1
ATOM 706 C C . LEU A 1 90 ? 1.080 0.881 -1.324 1.00 97.88 90 LEU A C 1
ATOM 708 O O . LEU A 1 90 ? 1.628 0.345 -2.290 1.00 97.88 90 LEU A O 1
ATOM 712 N N . THR A 1 91 ? 1.401 2.118 -0.943 1.00 96.50 91 THR A N 1
ATOM 713 C CA . THR A 1 91 ? 2.374 2.948 -1.667 1.00 96.50 91 THR A CA 1
ATOM 714 C C . THR A 1 91 ? 3.675 3.162 -0.907 1.00 96.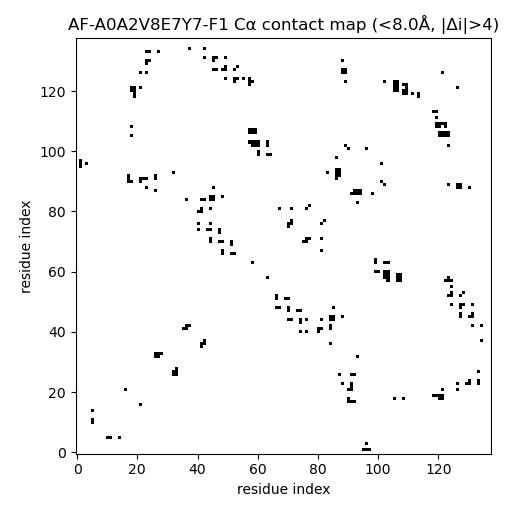50 91 THR A C 1
ATOM 716 O O . THR A 1 91 ? 4.633 3.620 -1.519 1.00 96.50 91 THR A O 1
ATOM 719 N N . GLY A 1 92 ? 3.727 2.871 0.397 1.00 95.56 92 GLY A N 1
ATOM 720 C CA . GLY A 1 92 ? 4.895 3.140 1.243 1.00 95.56 92 GLY A CA 1
ATOM 721 C C . GLY A 1 92 ? 5.171 4.636 1.441 1.00 95.56 92 GLY A C 1
ATOM 722 O O . GLY A 1 92 ? 6.307 5.047 1.670 1.00 95.56 92 GLY A O 1
ATOM 723 N N . ARG A 1 93 ? 4.152 5.488 1.261 1.00 93.25 93 ARG A N 1
ATOM 724 C CA . ARG A 1 93 ? 4.282 6.954 1.290 1.00 93.25 93 ARG A CA 1
ATOM 725 C C . ARG A 1 93 ? 3.112 7.565 2.060 1.00 93.25 93 ARG A C 1
ATOM 727 O O . ARG A 1 93 ? 1.975 7.166 1.835 1.00 93.25 93 ARG A O 1
ATOM 734 N N . ALA A 1 94 ? 3.370 8.556 2.913 1.00 92.00 94 ALA A N 1
ATOM 735 C CA . ALA A 1 94 ? 2.323 9.301 3.630 1.00 92.00 94 ALA A CA 1
ATOM 736 C C . ALA A 1 94 ? 1.484 10.195 2.697 1.00 92.00 94 ALA A C 1
ATOM 738 O O . ALA A 1 94 ? 0.290 10.415 2.910 1.00 92.00 94 ALA A O 1
ATOM 739 N N . GLU A 1 95 ? 2.107 10.665 1.620 1.00 88.62 95 GLU A N 1
ATOM 740 C CA . GLU A 1 95 ? 1.515 11.494 0.577 1.00 88.62 95 GLU A CA 1
ATOM 741 C C . GLU A 1 95 ? 1.844 10.902 -0.791 1.00 88.62 95 GLU A C 1
ATOM 743 O O . GLU A 1 95 ? 2.778 10.114 -0.934 1.00 88.62 95 GLU A O 1
ATOM 748 N N . GLY A 1 96 ? 1.078 11.250 -1.822 1.00 83.75 96 GLY A N 1
ATOM 749 C CA . GLY A 1 96 ? 1.399 10.772 -3.160 1.00 83.75 96 GLY A CA 1
ATOM 750 C C . GLY A 1 96 ? 0.239 10.827 -4.145 1.00 83.75 96 GLY A C 1
ATOM 751 O O . GLY A 1 96 ? -0.750 11.523 -3.906 1.00 83.75 96 GLY A O 1
ATOM 752 N N . PRO A 1 97 ? 0.350 10.085 -5.262 1.00 86.44 97 PRO A N 1
ATOM 753 C CA . PRO A 1 97 ? -0.635 10.113 -6.339 1.00 86.44 97 PRO A CA 1
ATOM 754 C C . PRO A 1 97 ? -2.015 9.642 -5.877 1.00 86.44 97 PRO A C 1
ATOM 756 O O . PRO A 1 97 ? -2.164 8.977 -4.852 1.00 86.44 97 PRO A O 1
ATOM 759 N N . GLU A 1 98 ? -3.046 9.969 -6.642 1.00 92.19 98 GLU A N 1
ATOM 760 C CA . GLU A 1 98 ? -4.402 9.488 -6.386 1.00 92.19 98 GLU A CA 1
ATOM 761 C C . GLU A 1 98 ? -4.440 7.955 -6.361 1.00 92.19 98 GLU A C 1
ATOM 763 O O . GLU A 1 98 ? -3.903 7.299 -7.255 1.00 92.19 98 GLU A O 1
ATOM 768 N N . LEU A 1 99 ? -5.063 7.371 -5.333 1.00 95.50 99 LEU A N 1
ATOM 769 C CA . LEU A 1 99 ? -5.090 5.912 -5.166 1.00 95.50 99 LEU A CA 1
ATOM 770 C C . LEU A 1 99 ? -5.833 5.219 -6.317 1.00 95.50 99 LEU A C 1
ATOM 772 O O . LEU A 1 99 ? -5.390 4.174 -6.783 1.00 95.50 99 LEU A O 1
ATOM 776 N N . ASP A 1 100 ? -6.869 5.864 -6.861 1.00 94.44 100 ASP A N 1
ATOM 777 C CA . ASP A 1 100 ? -7.628 5.404 -8.034 1.00 94.44 100 ASP A CA 1
ATOM 778 C C . ASP A 1 100 ? -6.797 5.302 -9.329 1.00 94.44 100 ASP A C 1
ATOM 780 O O . ASP A 1 100 ? -7.279 4.765 -10.334 1.00 94.44 100 ASP A O 1
ATOM 784 N N . LEU A 1 101 ? -5.572 5.838 -9.324 1.00 92.31 101 LEU A N 1
ATOM 785 C CA . LEU A 1 101 ? -4.589 5.720 -10.401 1.00 92.31 101 LEU A CA 1
ATOM 786 C C . LEU A 1 101 ? -3.400 4.856 -9.981 1.00 92.31 101 LEU A C 1
ATOM 788 O O . LEU A 1 101 ? -2.985 3.974 -10.729 1.00 92.31 101 LEU A O 1
ATOM 792 N N . ALA A 1 102 ? -2.873 5.086 -8.778 1.00 94.12 102 ALA A N 1
ATOM 793 C CA . ALA A 1 102 ? -1.677 4.417 -8.284 1.00 94.12 102 ALA A CA 1
ATOM 794 C C . ALA A 1 102 ? -1.891 2.917 -8.068 1.00 94.12 102 ALA A C 1
ATOM 796 O O . ALA A 1 102 ? -1.052 2.123 -8.479 1.00 94.12 102 ALA A O 1
ATOM 797 N N . ILE A 1 103 ? -3.015 2.526 -7.463 1.00 97.00 103 ILE A N 1
ATOM 798 C CA . ILE A 1 103 ? -3.294 1.125 -7.136 1.00 97.00 103 ILE A CA 1
ATOM 799 C C . ILE A 1 103 ? -3.448 0.276 -8.408 1.00 97.00 103 ILE A C 1
ATOM 801 O O . ILE A 1 103 ? -2.723 -0.711 -8.534 1.00 97.00 103 ILE A O 1
ATOM 805 N N . PRO A 1 104 ? -4.255 0.685 -9.412 1.00 96.62 104 PRO A N 1
ATOM 806 C CA . PRO A 1 104 ? -4.310 -0.046 -10.675 1.00 96.62 104 PRO A CA 1
ATOM 807 C C . PRO A 1 104 ? -2.982 -0.085 -11.434 1.00 96.62 104 PRO A C 1
ATOM 809 O O . PRO A 1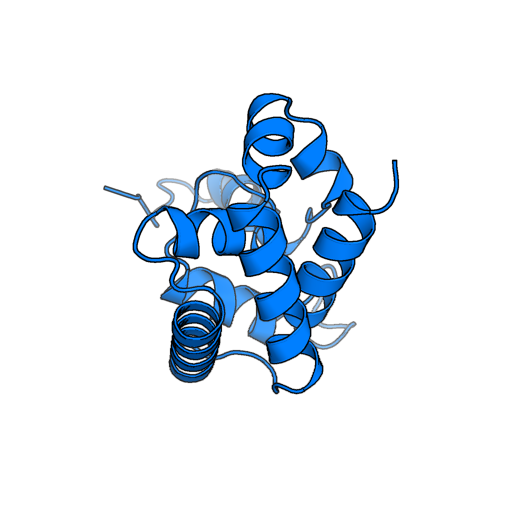 104 ? -2.739 -1.035 -12.171 1.00 96.62 104 PRO A O 1
ATOM 812 N N . ALA A 1 105 ? -2.139 0.946 -11.304 1.00 95.25 105 ALA A N 1
ATOM 813 C CA . ALA A 1 105 ? -0.823 0.968 -11.939 1.00 95.25 105 ALA A CA 1
ATOM 814 C C . ALA A 1 105 ? 0.157 -0.005 -11.268 1.00 95.25 105 ALA A C 1
ATOM 816 O O . ALA A 1 105 ? 0.879 -0.706 -11.970 1.00 95.25 105 ALA A O 1
ATOM 817 N N . ILE A 1 106 ? 0.152 -0.082 -9.931 1.00 97.31 106 ILE A N 1
ATOM 818 C CA . ILE A 1 106 ? 0.959 -1.045 -9.170 1.00 97.31 106 ILE A CA 1
ATOM 819 C C . ILE A 1 106 ? 0.575 -2.472 -9.561 1.00 97.31 106 ILE A C 1
ATOM 821 O O . ILE A 1 106 ? 1.447 -3.254 -9.927 1.00 97.31 106 ILE A O 1
ATOM 825 N N . ASP A 1 107 ? -0.715 -2.809 -9.522 1.00 97.75 107 ASP A N 1
ATOM 826 C CA . ASP A 1 107 ? -1.145 -4.187 -9.763 1.00 97.75 107 ASP A CA 1
ATOM 827 C C . ASP A 1 107 ? -1.016 -4.608 -11.232 1.00 97.75 107 ASP A C 1
ATOM 829 O O . ASP A 1 107 ? -0.573 -5.725 -11.481 1.00 97.75 107 ASP A O 1
ATOM 833 N N . ARG A 1 108 ? -1.284 -3.721 -12.203 1.00 96.56 108 ARG A N 1
ATOM 834 C CA . ARG A 1 108 ? -0.968 -4.012 -13.616 1.00 96.56 108 ARG A CA 1
ATOM 835 C C . ARG A 1 108 ? 0.534 -4.138 -13.856 1.00 96.56 108 ARG A C 1
ATOM 837 O O . ARG A 1 108 ? 0.965 -4.978 -14.636 1.00 96.56 108 ARG A O 1
ATOM 844 N N . GLY A 1 109 ? 1.343 -3.322 -13.181 1.00 96.06 109 GLY A N 1
ATOM 845 C CA . GLY A 1 109 ? 2.800 -3.428 -13.233 1.00 96.06 109 GLY A CA 1
ATOM 846 C C . GLY A 1 109 ? 3.312 -4.757 -12.672 1.00 96.06 109 GLY A C 1
ATOM 847 O O . GLY A 1 109 ? 4.257 -5.326 -13.209 1.00 96.06 109 GLY A O 1
ATOM 848 N N . ALA A 1 110 ? 2.660 -5.286 -11.635 1.00 96.81 110 ALA A N 1
ATOM 849 C CA . ALA A 1 110 ? 2.985 -6.582 -11.042 1.00 96.81 110 ALA A CA 1
ATOM 850 C C . ALA A 1 110 ? 2.658 -7.782 -11.954 1.00 96.81 110 ALA A C 1
ATOM 852 O O . ALA A 1 110 ? 3.114 -8.893 -11.686 1.00 96.81 110 ALA A O 1
ATOM 853 N N . GLU A 1 111 ? 1.877 -7.578 -13.019 1.00 96.50 111 GLU A N 1
ATOM 854 C CA . GLU A 1 111 ? 1.576 -8.591 -14.040 1.00 96.50 111 GLU A CA 1
ATOM 855 C C . GLU A 1 111 ? 2.577 -8.585 -15.205 1.00 96.50 111 GLU A C 1
ATOM 857 O O . GLU A 1 111 ? 2.489 -9.438 -16.090 1.00 96.50 111 GLU A O 1
ATOM 862 N N . LEU A 1 112 ? 3.534 -7.649 -15.225 1.00 96.50 112 LEU A N 1
ATOM 863 C CA . LEU A 1 112 ? 4.533 -7.598 -16.287 1.00 96.50 112 LEU A CA 1
ATOM 864 C C . LEU A 1 112 ? 5.411 -8.864 -16.290 1.00 96.50 112 LEU A C 1
ATOM 866 O O . LEU A 1 112 ? 5.832 -9.333 -15.225 1.00 96.50 112 LEU A O 1
ATOM 870 N N . PRO A 1 113 ? 5.736 -9.404 -17.480 1.00 95.25 113 PRO A N 1
ATOM 871 C CA . PRO A 1 113 ? 6.695 -10.491 -17.615 1.00 95.25 113 PRO A CA 1
ATOM 872 C C . PRO A 1 113 ? 8.053 -10.148 -16.995 1.00 95.25 113 PRO A C 1
ATOM 874 O O . PRO A 1 113 ? 8.496 -8.999 -17.014 1.00 95.25 113 PRO A O 1
ATOM 877 N N . ARG A 1 114 ? 8.759 -11.160 -16.479 1.00 90.50 114 ARG A N 1
ATOM 878 C CA . ARG A 1 114 ? 10.085 -10.967 -15.858 1.00 90.50 114 ARG A CA 1
ATOM 879 C C . ARG A 1 114 ? 11.148 -10.466 -16.840 1.00 90.50 114 ARG A C 1
ATOM 881 O O . ARG A 1 114 ? 12.143 -9.897 -16.409 1.00 90.50 114 ARG A O 1
ATOM 888 N N . ASP A 1 115 ? 10.942 -10.682 -18.132 1.00 94.88 115 ASP A N 1
ATOM 889 C CA . ASP A 1 115 ? 11.798 -10.263 -19.241 1.00 94.88 115 ASP A CA 1
ATOM 890 C C . ASP A 1 115 ? 11.357 -8.934 -19.880 1.00 94.88 115 ASP A C 1
ATOM 892 O O . ASP A 1 115 ? 11.944 -8.505 -20.869 1.00 94.88 115 ASP A O 1
ATOM 896 N N . ALA A 1 116 ? 10.396 -8.215 -19.283 1.00 93.81 116 ALA A N 1
ATOM 897 C CA . ALA A 1 116 ? 9.928 -6.910 -19.763 1.00 93.81 116 ALA A CA 1
ATOM 898 C C . ALA A 1 116 ? 10.977 -5.776 -19.670 1.00 93.81 116 ALA A C 1
ATOM 900 O O . ALA A 1 116 ? 10.676 -4.630 -19.999 1.00 93.81 116 ALA A O 1
ATOM 901 N N . GLY A 1 117 ? 12.196 -6.063 -19.199 1.00 94.00 117 GLY A N 1
ATOM 902 C CA . GLY A 1 117 ? 13.284 -5.085 -19.100 1.00 94.00 117 GLY A CA 1
ATOM 903 C C . GLY A 1 117 ? 13.132 -4.074 -17.958 1.00 94.00 117 GLY A C 1
ATOM 904 O O . GLY A 1 117 ? 13.832 -3.064 -17.947 1.00 94.00 117 GLY A O 1
ATOM 905 N N . VAL A 1 118 ? 12.240 -4.333 -16.996 1.00 91.06 118 VAL A N 1
ATOM 906 C CA . VAL A 1 118 ? 12.030 -3.498 -15.802 1.00 91.06 118 VAL A CA 1
ATOM 907 C C . VAL A 1 118 ? 12.117 -4.335 -14.521 1.00 91.06 118 VAL A C 1
ATOM 909 O O . VAL A 1 118 ? 11.799 -5.527 -14.552 1.00 91.06 118 VAL A O 1
ATOM 912 N N . PRO A 1 119 ? 12.525 -3.746 -13.379 1.00 91.94 119 PRO A N 1
ATOM 913 C CA . PRO A 1 119 ? 12.498 -4.452 -12.104 1.00 91.94 119 PRO A CA 1
ATOM 914 C C . PRO A 1 119 ? 11.078 -4.932 -11.748 1.00 91.94 119 PRO A C 1
ATOM 916 O O . PRO A 1 119 ? 10.113 -4.209 -12.016 1.00 91.94 119 PRO A O 1
ATOM 919 N N . PRO A 1 120 ? 10.924 -6.112 -11.115 1.00 93.94 120 PRO A N 1
ATOM 920 C CA . PRO A 1 120 ? 9.619 -6.610 -10.697 1.00 93.94 120 PRO A CA 1
ATOM 921 C C . PRO A 1 120 ? 8.903 -5.645 -9.751 1.00 93.94 120 PRO A C 1
ATOM 923 O O . PRO A 1 120 ? 9.477 -5.177 -8.767 1.00 93.94 120 PRO A O 1
ATOM 926 N N . ILE A 1 121 ? 7.624 -5.397 -10.019 1.00 96.44 121 ILE A N 1
ATOM 927 C CA . ILE A 1 121 ? 6.762 -4.589 -9.158 1.00 96.44 121 ILE A CA 1
ATOM 928 C C . ILE A 1 121 ? 6.014 -5.527 -8.210 1.00 96.44 121 ILE A C 1
ATOM 930 O O . ILE A 1 121 ? 5.334 -6.457 -8.638 1.00 96.44 121 ILE A O 1
ATOM 934 N N . VAL A 1 122 ? 6.121 -5.277 -6.905 1.00 97.12 122 VAL A N 1
ATOM 935 C CA . VAL A 1 122 ? 5.330 -5.999 -5.897 1.00 97.12 122 VAL A CA 1
ATOM 936 C C . VAL A 1 122 ? 3.891 -5.493 -5.956 1.00 97.12 122 VAL A C 1
ATOM 938 O O . VAL A 1 122 ? 3.673 -4.285 -5.856 1.00 97.12 122 VAL A O 1
ATOM 941 N N . GLY A 1 123 ? 2.916 -6.385 -6.111 1.00 97.94 123 GLY A N 1
ATOM 942 C CA . GLY A 1 123 ? 1.509 -6.006 -6.222 1.00 97.94 123 GLY A CA 1
ATOM 943 C C . GLY A 1 123 ? 0.829 -5.717 -4.880 1.00 97.94 123 GLY A C 1
ATOM 944 O O . GLY A 1 123 ? 1.364 -5.979 -3.803 1.00 97.94 123 GLY A O 1
ATOM 945 N N . CYS A 1 124 ? -0.369 -5.141 -4.925 1.00 98.38 124 CYS A N 1
ATOM 946 C CA . CYS A 1 124 ? -1.046 -4.584 -3.755 1.00 98.38 124 CYS A CA 1
ATOM 947 C C . CYS A 1 124 ? -1.417 -5.631 -2.699 1.00 98.38 124 CYS A C 1
ATOM 949 O O . CYS A 1 124 ? -1.361 -5.325 -1.508 1.00 98.38 124 CYS A O 1
ATOM 951 N N . ARG A 1 125 ? -1.743 -6.864 -3.110 1.00 98.19 125 ARG A N 1
ATOM 952 C CA . ARG A 1 125 ? -1.977 -7.977 -2.178 1.00 98.19 125 ARG A CA 1
ATOM 953 C C . ARG A 1 125 ? -0.735 -8.248 -1.332 1.00 98.19 125 ARG A C 1
ATOM 955 O O . ARG A 1 125 ? -0.816 -8.257 -0.107 1.00 98.19 125 ARG A O 1
ATOM 962 N N . GLU A 1 126 ? 0.403 -8.436 -1.991 1.00 98.12 126 GLU A N 1
ATOM 963 C CA . GLU A 1 126 ? 1.676 -8.748 -1.346 1.00 98.12 126 GLU A CA 1
ATOM 964 C C . GLU A 1 126 ? 2.163 -7.569 -0.492 1.00 98.12 126 GLU A C 1
ATOM 966 O O . GLU A 1 126 ? 2.673 -7.772 0.611 1.00 98.12 126 GLU A O 1
ATOM 971 N N . ARG A 1 127 ? 1.947 -6.329 -0.954 1.00 98.31 127 ARG A N 1
ATOM 972 C CA . ARG A 1 127 ? 2.269 -5.113 -0.191 1.00 98.31 127 ARG A CA 1
ATOM 973 C C . ARG A 1 127 ? 1.469 -5.003 1.103 1.00 98.31 127 ARG A C 1
ATOM 975 O O . ARG A 1 127 ? 2.073 -4.760 2.146 1.00 98.31 127 ARG A O 1
ATOM 982 N N . ALA A 1 128 ? 0.149 -5.207 1.051 1.00 98.38 128 ALA A N 1
ATOM 983 C CA . ALA A 1 128 ? -0.712 -5.146 2.232 1.00 98.38 128 ALA A CA 1
ATOM 984 C C . ALA A 1 128 ? -0.328 -6.214 3.266 1.00 98.38 128 ALA A C 1
ATOM 986 O O . ALA A 1 128 ? -0.214 -5.915 4.453 1.00 98.38 128 ALA A O 1
ATOM 987 N N . GLU A 1 129 ? -0.065 -7.442 2.813 1.00 98.12 129 GLU A N 1
ATOM 988 C CA . GLU A 1 129 ? 0.398 -8.524 3.683 1.00 98.12 129 GLU A CA 1
ATOM 989 C C . GLU A 1 129 ? 1.759 -8.198 4.323 1.00 98.12 129 GLU A C 1
ATOM 991 O O . GLU A 1 129 ? 1.926 -8.334 5.537 1.00 98.12 129 GLU A O 1
ATOM 996 N N . ALA A 1 130 ? 2.720 -7.713 3.530 1.00 98.12 130 ALA A N 1
ATOM 997 C CA . ALA A 1 130 ? 4.031 -7.304 4.027 1.00 98.12 130 ALA A CA 1
ATOM 998 C C . ALA A 1 130 ? 3.930 -6.166 5.053 1.00 98.12 130 ALA A C 1
ATOM 1000 O O . ALA A 1 130 ? 4.617 -6.205 6.070 1.00 98.12 130 ALA A O 1
ATOM 1001 N N . PHE A 1 131 ? 3.036 -5.198 4.837 1.00 98.38 131 PHE A N 1
ATOM 1002 C CA . PHE A 1 131 ? 2.834 -4.097 5.776 1.00 98.38 131 PHE A CA 1
ATOM 1003 C C . PHE A 1 131 ? 2.251 -4.576 7.113 1.00 98.38 131 PHE A C 1
ATOM 1005 O O . PHE A 1 131 ? 2.714 -4.154 8.170 1.00 98.38 131 PHE A O 1
ATOM 1012 N N . VAL A 1 132 ? 1.285 -5.507 7.094 1.00 98.19 132 VAL A N 1
ATOM 1013 C CA . VAL A 1 132 ? 0.776 -6.140 8.327 1.00 98.19 132 VAL A CA 1
ATOM 1014 C C . VAL A 1 132 ? 1.894 -6.879 9.063 1.00 98.19 132 VAL A C 1
ATOM 1016 O O . VAL A 1 132 ? 2.005 -6.754 10.282 1.00 98.19 132 VAL A O 1
ATOM 1019 N N . ARG A 1 133 ? 2.751 -7.622 8.348 1.00 97.69 133 ARG A N 1
ATOM 1020 C CA . ARG A 1 133 ? 3.907 -8.294 8.966 1.00 97.69 133 ARG A CA 1
ATOM 1021 C C . ARG A 1 133 ? 4.864 -7.296 9.618 1.00 97.69 133 ARG A C 1
ATOM 1023 O O . ARG A 1 133 ? 5.239 -7.517 10.763 1.00 97.69 133 ARG A O 1
ATOM 1030 N N . ALA A 1 134 ? 5.191 -6.197 8.943 1.00 97.12 134 ALA A N 1
ATOM 1031 C CA . ALA A 1 134 ? 6.082 -5.163 9.470 1.00 97.12 134 ALA A CA 1
ATOM 1032 C C . ALA A 1 134 ? 5.490 -4.388 10.666 1.00 97.12 134 ALA A C 1
ATOM 1034 O O . ALA A 1 134 ? 6.230 -3.892 11.507 1.00 97.12 134 ALA A O 1
ATOM 1035 N N . LEU A 1 135 ? 4.161 -4.291 10.784 1.00 94.88 135 LEU A N 1
ATOM 1036 C CA . LEU A 1 135 ? 3.516 -3.735 11.982 1.00 94.88 135 LEU A CA 1
ATOM 1037 C C . LEU A 1 135 ? 3.600 -4.680 13.191 1.00 94.88 135 LEU A C 1
ATOM 1039 O O . LEU A 1 135 ? 3.696 -4.210 14.325 1.00 94.88 135 LEU A O 1
ATOM 1043 N N . ASN A 1 136 ? 3.550 -5.994 12.948 1.00 90.62 136 ASN A N 1
ATOM 1044 C CA . ASN A 1 136 ? 3.565 -7.025 13.989 1.00 90.62 136 ASN A CA 1
ATOM 1045 C C . ASN A 1 136 ? 4.985 -7.420 14.425 1.00 90.62 136 ASN A C 1
ATOM 1047 O O . ASN A 1 136 ? 5.188 -7.802 15.577 1.00 90.62 136 ASN A O 1
ATOM 1051 N N . GLY A 1 137 ? 5.951 -7.368 13.508 1.00 76.56 137 GLY A N 1
ATOM 1052 C CA . GLY A 1 137 ? 7.365 -7.587 13.788 1.00 76.56 137 GLY A CA 1
ATOM 1053 C C . GLY A 1 137 ? 8.018 -6.281 14.222 1.00 76.56 137 GLY A C 1
ATOM 1054 O O . GLY A 1 137 ? 8.103 -5.349 13.430 1.00 76.56 137 GLY A O 1
ATOM 1055 N N . LYS A 1 138 ? 8.463 -6.204 15.478 1.00 54.31 138 LYS A N 1
ATOM 1056 C CA . LYS A 1 138 ? 9.545 -5.278 15.832 1.00 54.31 138 LYS A CA 1
ATOM 1057 C C . LYS A 1 138 ? 10.848 -5.776 15.227 1.00 54.31 138 LYS A C 1
ATOM 1059 O O . LYS A 1 138 ? 11.090 -6.998 15.346 1.00 54.31 138 LYS A O 1
#

Radius of gyration: 14.61 Å; Cα contacts (8 Å, |Δi|>4): 166; chains: 1; bounding box: 33×34×36 Å

Sequence (138 aa):
MATSSVDRLDQVPARLALLFEYSPEATLSDARVSEEMRTEPAQTVVRELAQQLARSPRLDRERFRGAANEVRARTGQKGRALFHPIRVALTGRAEGPELDLAIPAIDRGAELPRDAGVPPIVGCRERAEAFVRALNGK

Mean predicted aligned error: 3.73 Å

Solvent-accessible surface area (backbone atoms only — not comparable to full-atom values): 7738 Å² total; per-residue (Å²): 131,85,77,87,74,69,96,48,79,84,50,47,62,74,70,49,36,55,50,68,70,66,40,49,62,67,36,46,66,41,65,68,53,33,54,58,49,65,33,68,67,26,42,51,45,38,48,44,42,24,61,55,32,72,79,46,74,81,35,42,52,66,55,45,53,50,51,53,49,52,34,27,69,77,63,71,40,54,70,64,64,36,53,44,38,50,37,30,41,58,44,42,33,94,68,76,76,59,60,75,54,48,49,29,50,34,23,53,47,39,66,55,59,87,82,70,82,55,81,80,28,72,26,54,43,61,33,22,46,48,29,50,48,49,72,72,49,129

pLDDT: mean 93.36, std 10.42, range [31.09, 98.75]

Nearest PDB structures (foldseek):
  8i9i-assembly1_B  TM=8.002E-01  e=3.586E-02  Escherichia coli
  7k86-assembly1_A  TM=7.052E-01  e=1.133E-01  Stenotrophomonas maltophilia K279a
  3afh-assembly1_A  TM=7.834E-01  e=3.039E-01  Thermotoga maritima
  1g59-assembly1_A  TM=7.296E-01  e=7.303E-01  Thermus thermophilus
  1n78-assembly1_A  TM=7.289E-01  e=1.755E+00  Thermus thermophilus

Secondary structure (DSSP, 8-state):
------SSGGGHHHHHHHHH---HHHHHTSHHHHHHHTSHHHHHHHHHHHHHHHHSPSP-HHHHHHHHHHHHHHH---THHHHHHHHHHHHS-SS-S-HHHHHHHHHHHTTS-TTSSSPPPPPHHHHHHHHHHHHH--